Protein AF-A0A1W9YMJ7-F1 (afdb_monomer_lite)

Secondary structure (DSSP, 8-state):
-----HHHHHHHHHHHH----S-SEEEEEETTEEEEEEEPTTSHHHHH-S--TT-EE-EE--TTSPPEE-TT-----

Radius of gyration: 15.4 Å; chains: 1; bounding box: 39×40×29 Å

InterPro domains:
  IPR036034 PDZ superfamily [G3DSA:2.30.42.10] (21-62)
  IPR036034 PDZ superfamily [SSF50156] (5-76)

pLDDT: mean 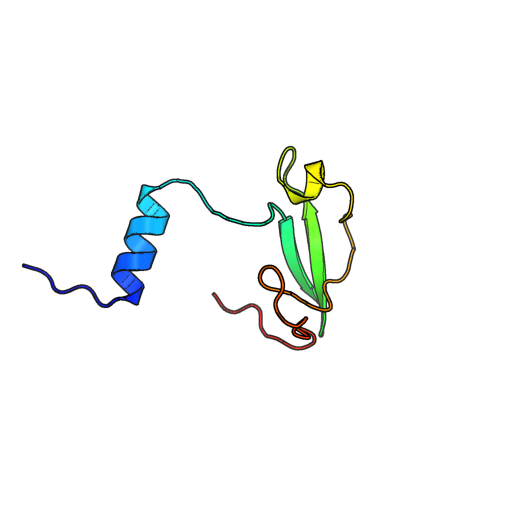75.88, std 11.93, range [43.69, 88.44]

Structure (mmCIF, N/CA/C/O backbone):
data_AF-A0A1W9YMJ7-F1
#
_entry.id   AF-A0A1W9YMJ7-F1
#
loop_
_atom_site.group_PDB
_atom_site.id
_atom_site.type_symbol
_atom_site.label_atom_id
_atom_site.label_alt_id
_atom_site.label_comp_id
_atom_site.label_asym_id
_atom_site.label_entity_id
_atom_site.label_seq_id
_atom_site.pdbx_PDB_ins_code
_atom_site.Cartn_x
_atom_site.Cartn_y
_atom_site.Cartn_z
_atom_site.occupancy
_atom_site.B_iso_or_equiv
_atom_site.auth_seq_id
_atom_site.auth_comp_id
_atom_site.auth_asym_id
_atom_site.auth_atom_id
_atom_site.pdbx_PDB_model_num
ATOM 1 N N . THR A 1 1 ? 27.888 24.792 -8.205 1.00 47.00 1 THR A N 1
ATOM 2 C CA . THR A 1 1 ? 26.483 24.337 -8.259 1.00 47.00 1 THR A CA 1
ATOM 3 C C . THR A 1 1 ? 26.507 22.842 -8.503 1.00 47.00 1 THR 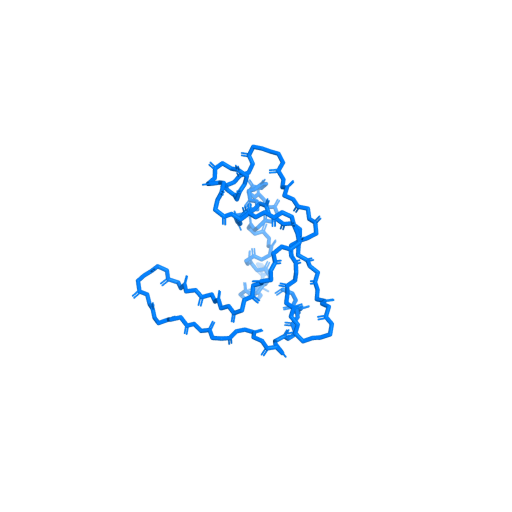A C 1
ATOM 5 O O . THR A 1 1 ? 27.192 22.418 -9.423 1.00 47.00 1 THR A O 1
ATOM 8 N N . GLN A 1 2 ? 25.907 22.034 -7.624 1.00 52.91 2 GLN A N 1
ATOM 9 C CA . GLN A 1 2 ? 25.908 20.573 -7.781 1.00 52.91 2 GLN A CA 1
ATOM 10 C C . GLN A 1 2 ? 24.717 20.158 -8.648 1.00 52.91 2 GLN A C 1
ATOM 12 O O . GLN A 1 2 ? 23.602 20.605 -8.398 1.00 52.91 2 GLN A O 1
ATOM 17 N N . TYR A 1 3 ? 24.972 19.362 -9.683 1.00 56.03 3 TYR A N 1
ATOM 18 C CA . TYR A 1 3 ? 23.944 18.800 -10.555 1.00 56.03 3 TYR A CA 1
ATOM 19 C C . TYR A 1 3 ? 23.450 17.502 -9.909 1.00 56.03 3 TYR A C 1
ATOM 21 O O . TYR A 1 3 ? 24.235 16.568 -9.748 1.00 56.03 3 TYR A O 1
ATOM 29 N N . LEU A 1 4 ? 22.192 17.471 -9.473 1.00 65.94 4 LEU A N 1
ATOM 30 C CA . LEU A 1 4 ? 21.541 16.260 -8.976 1.00 65.94 4 LEU A CA 1
ATOM 31 C C . LEU A 1 4 ? 20.769 15.611 -10.127 1.00 65.94 4 LEU A C 1
ATOM 33 O O . LEU A 1 4 ? 20.051 16.297 -10.852 1.00 65.94 4 LEU A O 1
ATOM 37 N N . SER A 1 5 ? 20.919 14.296 -10.280 1.00 73.50 5 SER A N 1
ATOM 38 C CA . SER A 1 5 ? 20.069 13.497 -11.165 1.00 73.50 5 SER A CA 1
ATOM 39 C C . SER A 1 5 ? 18.598 13.581 -10.718 1.00 73.50 5 SER A C 1
ATOM 41 O O . SER A 1 5 ? 18.368 13.727 -9.514 1.00 73.50 5 SER A O 1
ATOM 43 N N . PRO A 1 6 ? 17.618 13.463 -11.635 1.00 64.88 6 PRO A N 1
ATOM 44 C CA . PRO A 1 6 ? 16.183 13.548 -11.327 1.00 64.88 6 PRO A CA 1
ATOM 45 C C . PRO A 1 6 ? 15.769 12.684 -10.128 1.00 64.88 6 PRO A C 1
ATOM 47 O O . PRO A 1 6 ? 15.143 13.186 -9.200 1.00 64.88 6 PRO A O 1
ATOM 50 N N . ASP A 1 7 ? 16.269 11.448 -10.083 1.00 65.25 7 ASP A N 1
ATOM 51 C CA . ASP A 1 7 ? 15.984 10.470 -9.026 1.00 65.25 7 ASP A CA 1
ATOM 52 C C . ASP A 1 7 ? 16.474 10.923 -7.634 1.00 65.25 7 ASP A C 1
ATOM 54 O O . ASP A 1 7 ? 15.866 10.634 -6.606 1.00 65.25 7 ASP A O 1
ATOM 58 N N . ASN A 1 8 ? 17.579 11.677 -7.575 1.00 65.12 8 ASN A N 1
ATOM 59 C CA . ASN A 1 8 ? 18.121 12.195 -6.315 1.00 65.12 8 ASN A CA 1
ATOM 60 C C . ASN A 1 8 ? 17.400 13.460 -5.841 1.00 65.12 8 ASN A C 1
ATOM 62 O O . ASN A 1 8 ? 17.359 13.715 -4.638 1.00 65.12 8 ASN A O 1
ATOM 66 N N . ALA A 1 9 ? 16.869 14.269 -6.761 1.00 65.25 9 ALA A N 1
ATOM 67 C CA . ALA A 1 9 ? 16.076 15.442 -6.407 1.00 65.25 9 ALA A CA 1
ATOM 68 C C . ALA A 1 9 ? 14.725 15.018 -5.814 1.00 65.25 9 ALA A C 1
ATOM 70 O O . ALA A 1 9 ? 14.331 15.524 -4.767 1.00 65.25 9 ALA A O 1
ATOM 71 N N . GLU A 1 10 ? 14.087 14.015 -6.419 1.00 62.56 10 GLU A N 1
ATOM 72 C CA . GLU A 1 10 ? 12.828 13.447 -5.936 1.00 62.56 10 GLU A CA 1
ATOM 73 C C . GLU A 1 10 ? 13.001 12.813 -4.544 1.00 62.56 10 GLU A C 1
ATOM 75 O O . GLU A 1 10 ? 12.264 13.133 -3.613 1.00 62.56 10 GLU A O 1
ATOM 80 N N . ASN A 1 11 ? 14.072 12.039 -4.335 1.00 59.88 11 ASN A N 1
ATOM 81 C CA . ASN A 1 11 ? 14.405 11.475 -3.020 1.00 59.88 11 ASN A CA 1
ATOM 82 C C . ASN A 1 11 ? 14.715 12.529 -1.934 1.00 59.88 11 ASN A C 1
ATOM 84 O O . ASN A 1 11 ? 14.463 12.292 -0.745 1.00 59.88 11 ASN A O 1
ATOM 88 N N . PHE A 1 12 ? 15.262 13.691 -2.305 1.00 61.56 12 PHE A N 1
ATOM 89 C CA . PHE A 1 12 ? 15.518 14.793 -1.372 1.00 61.56 12 PHE A CA 1
ATOM 90 C C . PHE A 1 12 ? 14.225 15.523 -0.978 1.00 61.56 12 PHE A C 1
ATOM 92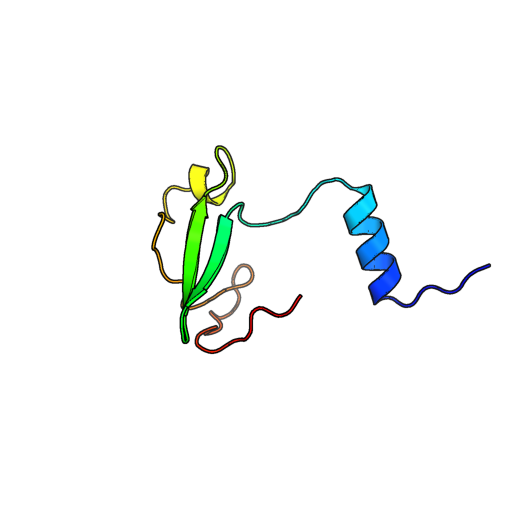 O O . PHE A 1 12 ? 14.015 15.785 0.209 1.00 61.56 12 PHE A O 1
ATOM 99 N N . ASP A 1 13 ? 13.326 15.767 -1.934 1.00 59.56 13 ASP A N 1
ATOM 100 C CA . ASP A 1 13 ? 12.011 16.370 -1.679 1.00 59.56 13 ASP A CA 1
ATOM 101 C C . ASP A 1 13 ? 11.116 15.452 -0.825 1.00 59.56 13 ASP A C 1
ATOM 103 O O . ASP A 1 13 ? 10.440 15.914 0.104 1.00 59.56 13 ASP A O 1
ATOM 107 N N . ILE A 1 14 ? 11.179 14.135 -1.048 1.00 56.41 14 ILE A N 1
ATOM 108 C CA . ILE A 1 14 ? 10.477 13.136 -0.227 1.00 56.41 14 ILE A CA 1
ATOM 109 C C . ILE A 1 14 ? 10.958 13.193 1.232 1.00 56.41 14 ILE A C 1
ATOM 111 O O . ILE A 1 14 ? 10.137 13.208 2.152 1.00 56.41 14 ILE A O 1
ATOM 115 N N . ASN A 1 15 ? 12.271 13.301 1.469 1.00 53.41 15 ASN A N 1
ATOM 116 C CA . ASN A 1 15 ? 12.822 13.414 2.825 1.00 53.41 15 ASN A CA 1
ATOM 117 C C . ASN A 1 15 ? 12.499 14.756 3.507 1.00 53.41 15 ASN A C 1
ATOM 119 O O . ASN A 1 15 ? 12.376 14.801 4.732 1.00 53.41 15 ASN A O 1
ATOM 123 N N . MET A 1 16 ? 12.346 15.847 2.749 1.00 56.06 16 MET A N 1
ATOM 124 C CA . MET A 1 16 ? 12.057 17.176 3.302 1.00 56.06 16 MET A CA 1
ATOM 125 C C . MET A 1 16 ? 10.582 17.410 3.656 1.00 56.06 16 MET A C 1
ATOM 127 O O . MET A 1 16 ? 10.303 18.222 4.540 1.00 56.06 16 MET A O 1
ATOM 131 N N . SER A 1 17 ? 9.634 16.715 3.020 1.00 50.75 17 SER A N 1
ATOM 132 C CA . SER A 1 17 ? 8.195 16.947 3.241 1.00 50.75 17 SER A CA 1
ATOM 133 C C . SER A 1 17 ? 7.621 16.271 4.494 1.00 50.75 17 SER A C 1
ATOM 135 O O . SER A 1 17 ? 6.544 16.659 4.950 1.00 50.75 17 SER A O 1
ATOM 137 N N . LEU A 1 18 ? 8.306 15.263 5.063 1.00 54.09 18 LEU A N 1
ATOM 138 C CA . LEU A 1 18 ? 7.787 14.384 6.134 1.00 54.09 18 LEU A CA 1
ATOM 139 C C . LEU A 1 18 ? 6.404 13.766 5.821 1.00 54.09 18 LEU A C 1
ATOM 141 O O . LEU A 1 18 ? 5.774 13.166 6.695 1.00 54.09 18 LEU A O 1
ATOM 145 N N . SER A 1 19 ? 5.929 13.881 4.580 1.00 55.12 19 SER A N 1
ATOM 146 C CA . SER A 1 19 ? 4.652 13.368 4.115 1.00 55.12 19 SER A CA 1
ATOM 147 C C . SER A 1 19 ? 4.925 12.234 3.146 1.00 55.12 19 SER A C 1
ATOM 149 O O . SER A 1 19 ? 5.050 12.433 1.942 1.00 55.12 19 SER A O 1
ATOM 151 N N . LEU A 1 20 ? 5.023 11.025 3.690 1.00 65.88 20 LEU A N 1
ATOM 152 C CA . LEU A 1 20 ? 4.912 9.826 2.877 1.00 65.88 20 LEU A CA 1
ATOM 153 C C . LEU A 1 20 ? 3.471 9.759 2.351 1.00 65.88 20 LEU A C 1
ATOM 155 O O . LEU A 1 20 ? 2.547 9.416 3.095 1.00 65.88 20 LEU A O 1
ATOM 159 N N . GLU A 1 21 ? 3.270 10.142 1.093 1.00 68.88 21 GLU A N 1
ATOM 160 C CA . GLU A 1 21 ? 1.985 9.996 0.419 1.00 68.88 21 GLU A CA 1
ATOM 161 C C . GLU A 1 21 ? 1.774 8.521 0.060 1.00 68.88 21 GLU A C 1
ATOM 163 O O . GLU A 1 21 ? 2.592 7.890 -0.602 1.00 68.88 21 GLU A O 1
ATOM 168 N N . GLY A 1 22 ? 0.687 7.932 0.554 1.00 75.31 22 GLY A N 1
ATOM 169 C CA . GLY A 1 22 ? 0.401 6.524 0.326 1.00 75.31 22 GLY A CA 1
ATOM 170 C C . GLY A 1 22 ? -0.886 6.066 0.996 1.00 75.31 22 GLY A C 1
ATOM 171 O O . GLY A 1 22 ? -1.592 6.825 1.661 1.00 75.31 22 GLY A O 1
ATOM 172 N N . ILE A 1 23 ? -1.192 4.778 0.849 1.00 77.69 23 ILE A N 1
ATOM 173 C CA . ILE A 1 23 ? -2.445 4.194 1.351 1.00 77.69 23 ILE A CA 1
ATOM 174 C C . ILE A 1 23 ? -2.454 3.976 2.874 1.00 77.69 23 ILE A C 1
ATOM 176 O O . ILE A 1 23 ? -3.509 3.732 3.461 1.00 77.69 23 ILE A O 1
ATOM 180 N N . GLY A 1 24 ? -1.300 4.086 3.542 1.00 83.88 24 GLY A N 1
ATOM 181 C CA . GLY A 1 24 ? -1.176 3.848 4.983 1.00 83.88 24 GLY A CA 1
ATOM 182 C C . GLY A 1 24 ? -1.316 2.370 5.356 1.00 83.88 24 GLY A C 1
ATOM 183 O O . GLY A 1 24 ? -2.005 2.032 6.319 1.00 83.88 24 GLY A O 1
ATOM 184 N N . ALA A 1 25 ? -0.683 1.484 4.588 1.00 84.25 25 ALA A N 1
ATOM 185 C CA . ALA A 1 25 ? -0.656 0.048 4.833 1.00 84.25 25 ALA A CA 1
ATOM 186 C C . ALA A 1 25 ? 0.777 -0.482 4.715 1.00 84.25 25 ALA A C 1
ATOM 188 O O . ALA A 1 25 ? 1.552 -0.022 3.883 1.00 84.25 25 ALA A O 1
ATOM 189 N N . VAL A 1 26 ? 1.113 -1.454 5.556 1.00 85.94 26 VAL A N 1
ATOM 190 C CA . VAL A 1 26 ? 2.344 -2.236 5.461 1.00 85.94 26 VAL A CA 1
ATOM 191 C C . VAL A 1 26 ? 2.040 -3.450 4.602 1.00 85.94 26 VAL A C 1
ATOM 193 O O . VAL A 1 26 ? 1.190 -4.275 4.960 1.00 85.94 26 VAL A O 1
ATOM 196 N N . LEU A 1 27 ? 2.732 -3.529 3.473 1.00 87.25 27 LEU A N 1
ATOM 197 C CA . LEU A 1 27 ? 2.597 -4.591 2.492 1.00 87.25 27 LEU A CA 1
ATOM 198 C C . LEU A 1 27 ? 3.756 -5.574 2.630 1.00 87.25 27 LEU A C 1
ATOM 200 O O . LEU A 1 27 ? 4.858 -5.204 3.030 1.00 87.25 27 LEU A O 1
ATOM 204 N N . GLN A 1 28 ? 3.495 -6.830 2.301 1.00 85.44 28 GLN A N 1
ATOM 205 C CA . GLN A 1 28 ? 4.503 -7.873 2.221 1.00 85.44 28 GLN A CA 1
ATOM 206 C C . GLN A 1 28 ? 4.225 -8.729 0.998 1.00 85.44 28 GLN A C 1
ATOM 208 O O . GLN A 1 28 ? 3.089 -9.148 0.778 1.00 85.44 28 GLN A O 1
ATOM 213 N N . SER A 1 29 ? 5.267 -9.016 0.231 1.00 82.94 29 SER A N 1
ATOM 214 C CA . SER A 1 29 ? 5.201 -10.012 -0.832 1.00 82.94 29 SER A CA 1
ATOM 215 C C . SER A 1 29 ? 5.200 -11.407 -0.217 1.00 82.94 29 SER A C 1
ATOM 217 O O . SER A 1 29 ? 6.104 -11.754 0.546 1.00 82.94 29 SER A O 1
ATOM 219 N N . ASP A 1 30 ? 4.184 -12.199 -0.533 1.00 81.69 30 ASP A N 1
ATOM 220 C CA . ASP A 1 30 ? 4.087 -13.609 -0.168 1.00 81.69 30 ASP A CA 1
ATOM 221 C C . ASP A 1 30 ? 3.868 -14.430 -1.443 1.00 81.69 30 ASP A C 1
ATOM 223 O O . ASP A 1 30 ? 2.810 -14.359 -2.079 1.00 81.69 30 ASP A O 1
ATOM 227 N N . ASN A 1 31 ? 4.903 -15.185 -1.818 1.00 78.50 31 ASN A N 1
ATOM 228 C CA . ASN A 1 31 ? 5.032 -15.907 -3.084 1.00 78.50 31 ASN A CA 1
ATOM 229 C C . ASN A 1 31 ? 4.847 -14.982 -4.301 1.00 78.50 31 ASN A C 1
ATOM 231 O O . ASN A 1 31 ? 5.793 -14.304 -4.689 1.00 78.50 31 ASN A O 1
ATOM 235 N N . ASP A 1 32 ? 3.629 -14.916 -4.841 1.00 81.06 32 ASP A N 1
ATOM 236 C CA . ASP A 1 32 ? 3.270 -14.155 -6.045 1.00 81.06 32 ASP A CA 1
ATOM 237 C C . ASP A 1 32 ? 2.272 -13.018 -5.766 1.00 81.06 32 ASP A C 1
ATOM 239 O O . ASP A 1 32 ? 1.891 -12.282 -6.677 1.00 81.06 32 ASP A O 1
ATOM 243 N N . TYR A 1 33 ? 1.819 -12.869 -4.516 1.00 82.62 33 TYR A N 1
ATOM 244 C CA . TYR A 1 33 ? 0.800 -11.892 -4.137 1.00 82.62 33 TYR A CA 1
ATOM 245 C C . TYR A 1 33 ? 1.331 -10.886 -3.127 1.00 82.62 33 TYR A C 1
ATOM 247 O O . TYR A 1 33 ? 2.051 -11.223 -2.186 1.00 82.62 33 TYR A O 1
ATOM 255 N N . VAL A 1 34 ? 0.879 -9.645 -3.265 1.00 85.88 34 VAL A N 1
ATOM 256 C CA . VAL A 1 34 ? 1.116 -8.603 -2.270 1.00 85.88 34 VAL A CA 1
ATOM 257 C C . VAL A 1 34 ? 0.025 -8.692 -1.206 1.00 85.88 34 VAL A C 1
ATOM 259 O O . VAL A 1 34 ? -1.162 -8.542 -1.499 1.00 85.88 34 VAL A O 1
ATOM 262 N N . LYS A 1 35 ? 0.408 -8.957 0.041 1.00 88.44 35 LYS A N 1
ATOM 263 C CA . LYS A 1 35 ? -0.498 -9.089 1.187 1.00 88.44 35 LYS A CA 1
ATOM 264 C C . LYS A 1 35 ? -0.403 -7.879 2.109 1.00 88.44 35 LYS A C 1
ATOM 266 O O . LYS A 1 35 ? 0.683 -7.384 2.403 1.00 88.44 35 LYS A O 1
ATOM 271 N N . VAL A 1 36 ? -1.542 -7.450 2.645 1.00 87.69 36 VAL A N 1
ATOM 272 C CA . VAL A 1 36 ? -1.603 -6.421 3.691 1.00 87.69 36 VAL A CA 1
ATOM 273 C C . VAL A 1 36 ? -1.315 -7.051 5.056 1.00 87.69 36 VAL A C 1
ATOM 275 O O . VAL A 1 36 ? -2.129 -7.810 5.587 1.00 87.69 36 VAL A O 1
ATOM 278 N N . VAL A 1 37 ? -0.167 -6.728 5.654 1.00 87.88 37 VAL A N 1
ATOM 279 C CA . VAL A 1 37 ? 0.255 -7.259 6.967 1.00 87.88 37 VAL A CA 1
ATOM 280 C C . VAL A 1 37 ? -0.291 -6.422 8.110 1.00 87.88 37 VAL A C 1
ATOM 282 O O . VAL A 1 37 ? -0.678 -6.948 9.153 1.00 87.88 37 VAL A O 1
ATOM 285 N N . ARG A 1 38 ? -0.311 -5.101 7.936 1.00 86.06 38 ARG A N 1
ATOM 286 C CA . ARG A 1 38 ? -0.779 -4.174 8.965 1.00 86.06 38 ARG A CA 1
ATOM 287 C C . ARG A 1 38 ? -1.316 -2.904 8.334 1.00 86.06 38 ARG A C 1
ATOM 289 O O . ARG A 1 38 ? -0.686 -2.335 7.454 1.00 86.06 38 ARG A O 1
ATOM 296 N N . LEU A 1 39 ? -2.436 -2.416 8.847 1.00 84.56 39 LEU A N 1
ATOM 297 C CA . LEU A 1 39 ? -2.957 -1.094 8.515 1.00 84.56 39 LEU A CA 1
ATOM 298 C C . LEU A 1 39 ? -2.434 -0.067 9.521 1.00 84.56 39 LEU A C 1
ATOM 300 O O . LEU A 1 39 ? -2.385 -0.338 10.723 1.00 84.56 39 LEU A O 1
ATOM 304 N N . VAL A 1 40 ? -2.041 1.111 9.043 1.00 83.75 40 VAL A N 1
ATOM 305 C CA . VAL A 1 40 ? -1.649 2.220 9.916 1.00 83.75 40 VAL A CA 1
ATOM 306 C C . VAL A 1 40 ? -2.916 2.798 10.562 1.00 83.75 40 VAL A C 1
ATOM 308 O O . VAL A 1 40 ? -3.850 3.173 9.843 1.00 83.75 40 VAL A O 1
ATOM 311 N N . PRO A 1 41 ? -2.986 2.888 11.904 1.00 81.62 41 PRO A N 1
ATOM 312 C CA . PRO A 1 41 ? -4.124 3.492 12.591 1.00 81.62 41 PRO A CA 1
ATOM 313 C C . PRO A 1 41 ? -4.351 4.929 12.110 1.00 81.62 41 PRO A C 1
ATOM 315 O O . PRO A 1 41 ? -3.400 5.688 11.960 1.00 81.62 41 PRO A O 1
ATOM 318 N N . ALA A 1 42 ? -5.608 5.300 11.855 1.00 82.94 42 ALA A N 1
ATOM 319 C CA . ALA A 1 42 ? -6.002 6.592 11.274 1.00 82.94 42 ALA A CA 1
ATOM 320 C C . ALA A 1 42 ? -5.464 6.903 9.854 1.00 82.94 42 ALA A C 1
ATOM 322 O O . ALA A 1 42 ? -5.731 7.995 9.338 1.00 82.94 42 ALA A O 1
ATOM 323 N N . GLY A 1 43 ? -4.795 5.950 9.195 1.00 81.50 43 GLY A N 1
ATOM 324 C CA . GLY A 1 43 ? -4.399 6.046 7.791 1.00 81.50 43 GLY A CA 1
ATOM 325 C C . GLY A 1 43 ? -5.585 5.920 6.819 1.00 81.50 43 GLY A C 1
ATOM 326 O O . GLY A 1 43 ? -6.664 5.462 7.216 1.00 81.50 43 GLY A O 1
ATOM 327 N N . PRO A 1 44 ? -5.415 6.303 5.541 1.00 84.19 44 PRO A N 1
ATOM 328 C CA . PRO A 1 44 ? -6.470 6.231 4.527 1.00 84.19 44 PRO A CA 1
ATOM 329 C C . PRO A 1 44 ? -7.092 4.834 4.384 1.00 84.19 44 PRO A C 1
ATOM 331 O O . PRO A 1 44 ? -8.317 4.717 4.381 1.00 84.19 44 PRO A O 1
ATOM 334 N N . ALA A 1 45 ? -6.280 3.771 4.363 1.00 84.06 45 ALA A N 1
ATOM 335 C CA . ALA A 1 45 ? -6.765 2.393 4.263 1.00 84.06 45 ALA A CA 1
ATOM 336 C C . ALA A 1 45 ? -7.586 1.950 5.489 1.00 84.06 45 AL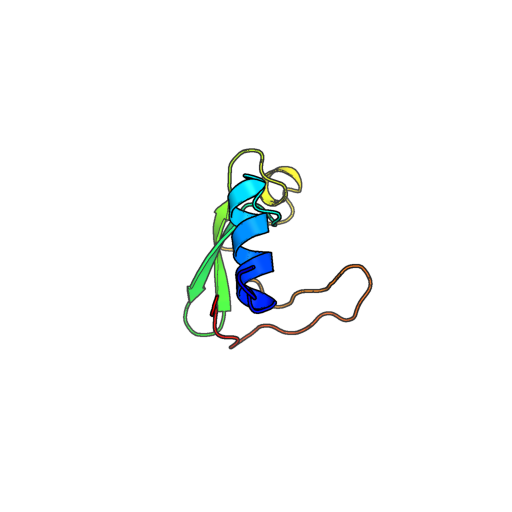A A C 1
ATOM 338 O O . ALA A 1 45 ? -8.603 1.278 5.346 1.00 84.06 45 ALA A O 1
ATOM 339 N N . ALA A 1 46 ? -7.210 2.385 6.696 1.00 82.69 46 ALA A N 1
ATOM 340 C CA . ALA A 1 46 ? -7.991 2.106 7.903 1.00 82.69 46 ALA A CA 1
ATOM 341 C C . ALA A 1 46 ? -9.305 2.910 7.947 1.00 82.69 46 ALA A C 1
ATOM 343 O O . ALA A 1 46 ? -10.327 2.413 8.422 1.00 82.69 46 ALA A O 1
ATOM 344 N N . LYS A 1 47 ? -9.296 4.155 7.449 1.00 83.50 47 LYS A N 1
ATOM 345 C CA . LYS A 1 47 ? -10.485 5.019 7.375 1.00 83.50 47 LYS A CA 1
ATOM 346 C C . LYS A 1 47 ? -11.485 4.551 6.322 1.00 83.50 47 LYS A C 1
ATOM 348 O O . LYS A 1 47 ? -12.685 4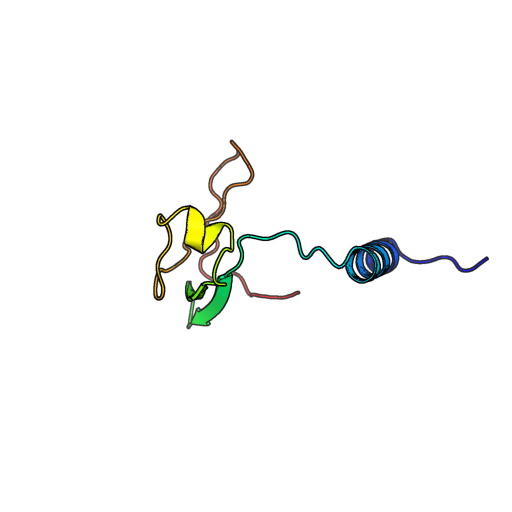.669 6.558 1.00 83.50 47 LYS A O 1
ATOM 353 N N . SER A 1 48 ? -11.011 4.023 5.192 1.00 82.38 48 SER A N 1
ATOM 354 C CA . SER A 1 48 ? -11.888 3.533 4.124 1.00 82.38 48 SER A CA 1
ATOM 355 C C . SER A 1 48 ? -12.661 2.279 4.539 1.00 82.38 48 SER A C 1
ATOM 357 O O . SER A 1 48 ? -13.767 2.080 4.044 1.00 82.38 48 SER A O 1
ATOM 359 N N . LYS A 1 49 ? -12.106 1.452 5.445 1.00 80.44 49 LYS A N 1
ATOM 360 C CA . LYS A 1 49 ? -12.645 0.144 5.884 1.00 80.44 49 LYS A CA 1
ATOM 361 C C . LYS A 1 49 ? -12.908 -0.856 4.749 1.00 80.44 49 LYS A C 1
ATOM 363 O O . LYS A 1 49 ? -13.521 -1.891 4.981 1.00 80.44 49 LYS A O 1
ATOM 368 N N . GLN A 1 50 ? -12.462 -0.545 3.536 1.00 81.19 50 GLN A N 1
ATOM 369 C CA . GLN A 1 50 ? -12.598 -1.411 2.364 1.00 81.19 50 GLN A CA 1
ATOM 370 C C . GLN A 1 50 ? -11.460 -2.428 2.273 1.00 81.19 50 GLN A C 1
ATOM 372 O O . GLN A 1 50 ? -11.573 -3.397 1.534 1.00 81.19 50 GLN A O 1
ATOM 377 N N . ILE A 1 51 ? -10.375 -2.189 3.011 1.00 82.56 51 ILE A N 1
ATOM 378 C CA . ILE A 1 51 ? -9.188 -3.034 3.042 1.00 82.56 51 ILE A CA 1
ATOM 379 C C . ILE A 1 51 ? -8.996 -3.498 4.482 1.00 82.56 51 ILE A C 1
ATOM 381 O O . ILE A 1 51 ? -9.033 -2.684 5.411 1.00 82.56 51 ILE A O 1
ATOM 385 N N . ALA A 1 52 ? -8.792 -4.796 4.662 1.00 83.81 52 ALA A N 1
ATOM 386 C CA . ALA A 1 52 ? -8.540 -5.431 5.942 1.00 83.81 52 ALA A CA 1
ATOM 387 C C . ALA A 1 52 ? -7.143 -6.060 5.997 1.00 83.81 52 ALA A C 1
ATOM 389 O O . ALA A 1 52 ? -6.467 -6.300 4.994 1.00 83.81 52 ALA A O 1
ATOM 390 N N . THR A 1 53 ? -6.697 -6.345 7.218 1.00 83.94 53 THR A N 1
ATOM 391 C CA . THR A 1 53 ? -5.486 -7.135 7.429 1.00 83.94 53 THR A CA 1
ATOM 392 C C . THR A 1 53 ? -5.676 -8.535 6.842 1.00 83.94 53 THR A C 1
ATOM 394 O O . THR A 1 53 ? -6.684 -9.184 7.109 1.00 83.94 53 THR A O 1
ATOM 397 N N . SER A 1 54 ? -4.664 -9.035 6.132 1.00 85.44 54 SER A N 1
ATOM 398 C CA . SER A 1 54 ? -4.653 -10.289 5.362 1.00 85.44 54 SER A CA 1
ATOM 399 C C . SER A 1 54 ? -5.324 -10.275 3.992 1.00 85.44 54 SER A C 1
ATOM 401 O O . SER A 1 54 ? -5.322 -11.319 3.335 1.00 85.44 54 SER A O 1
ATOM 403 N N . ASP A 1 55 ? -5.797 -9.124 3.519 1.00 88.19 55 ASP A N 1
ATOM 404 C CA . ASP A 1 55 ? -6.233 -9.000 2.131 1.00 88.19 55 ASP A CA 1
ATOM 405 C C . ASP A 1 55 ? -5.055 -9.111 1.159 1.00 88.19 55 ASP A C 1
ATOM 407 O O . ASP A 1 55 ? -3.908 -8.770 1.477 1.00 88.19 55 ASP A O 1
ATOM 411 N N . LYS A 1 56 ? -5.365 -9.609 -0.041 1.00 86.81 56 LYS A N 1
ATOM 412 C CA . LYS A 1 56 ? -4.430 -9.747 -1.157 1.00 86.81 56 LYS A CA 1
ATOM 413 C C . LYS A 1 56 ? -4.722 -8.677 -2.198 1.00 86.81 56 LYS A C 1
ATOM 415 O O . LYS A 1 56 ? -5.856 -8.547 -2.654 1.00 86.81 56 LYS A O 1
ATOM 420 N N . ILE A 1 57 ? -3.691 -7.938 -2.579 1.00 85.62 57 ILE A N 1
ATOM 421 C CA . ILE A 1 57 ? -3.741 -6.939 -3.639 1.00 85.62 57 ILE A CA 1
ATOM 422 C C . ILE A 1 57 ? -3.390 -7.654 -4.942 1.00 85.62 57 ILE A C 1
ATOM 424 O O . ILE A 1 57 ? -2.271 -8.130 -5.113 1.00 85.62 57 ILE A O 1
ATOM 428 N N . I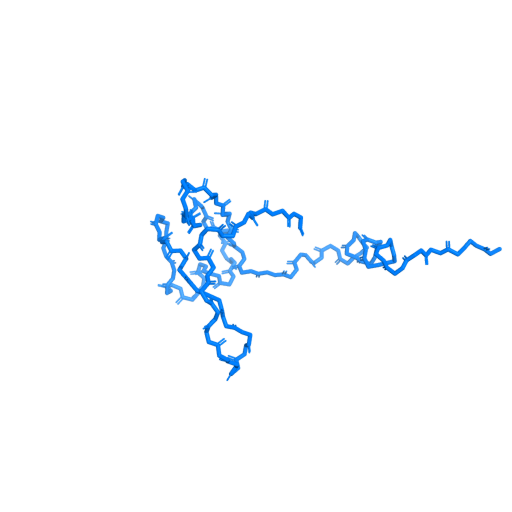LE A 1 58 ? -4.381 -7.760 -5.826 1.00 86.94 58 ILE A N 1
ATOM 429 C CA . ILE A 1 58 ? -4.253 -8.391 -7.149 1.00 86.94 58 ILE A CA 1
ATOM 430 C C . ILE A 1 58 ? -4.151 -7.362 -8.276 1.00 86.94 58 ILE A C 1
ATOM 432 O O . ILE A 1 58 ? -3.734 -7.692 -9.373 1.00 86.94 58 ILE A O 1
ATOM 436 N N . GLY A 1 59 ? -4.520 -6.107 -8.023 1.00 86.38 59 GLY A N 1
ATOM 437 C CA . GLY A 1 59 ? -4.464 -5.071 -9.040 1.00 86.38 59 GLY A CA 1
ATOM 438 C C . GLY A 1 59 ? -4.456 -3.674 -8.447 1.00 86.38 59 GLY A C 1
ATOM 439 O O . GLY A 1 59 ? -4.971 -3.445 -7.349 1.00 86.38 59 GLY A O 1
ATOM 440 N N . VAL A 1 60 ? -3.867 -2.741 -9.187 1.00 86.44 60 VAL A N 1
ATOM 441 C CA . VAL A 1 60 ? -3.786 -1.320 -8.843 1.00 86.44 60 VAL A CA 1
ATOM 442 C C . VAL A 1 60 ? -4.311 -0.508 -10.022 1.00 86.44 60 VAL A C 1
ATOM 444 O O . VAL A 1 60 ? -4.018 -0.806 -11.176 1.00 86.44 60 VAL A O 1
ATOM 447 N N . ALA A 1 61 ? -5.100 0.524 -9.737 1.00 86.06 61 ALA A N 1
ATOM 448 C CA . ALA A 1 61 ? -5.591 1.460 -10.742 1.00 86.06 61 ALA A CA 1
ATOM 449 C C . ALA A 1 61 ? -5.223 2.888 -10.330 1.00 86.06 61 ALA A C 1
ATOM 451 O O . ALA A 1 61 ? -5.430 3.282 -9.181 1.00 86.06 61 ALA A O 1
ATOM 452 N N . GLN A 1 62 ? -4.697 3.669 -11.273 1.00 82.88 62 GLN A N 1
ATOM 453 C CA . GLN A 1 62 ? -4.404 5.086 -11.066 1.00 82.88 62 GLN A CA 1
ATOM 454 C C . GLN A 1 62 ? -5.633 5.919 -11.459 1.00 82.88 62 GLN A C 1
ATOM 456 O O . GLN A 1 62 ? -5.933 6.116 -12.639 1.00 82.88 62 GLN A O 1
ATOM 461 N N . GLY A 1 63 ? -6.395 6.382 -10.465 1.00 82.31 63 GLY A N 1
ATOM 462 C CA . GLY A 1 63 ? -7.597 7.193 -10.678 1.00 82.31 63 GLY A CA 1
ATOM 463 C C . GLY A 1 63 ? -8.712 6.441 -11.416 1.00 82.31 63 GLY A C 1
ATOM 464 O O . GLY A 1 63 ? -9.303 5.515 -10.871 1.00 82.31 63 GLY A O 1
ATOM 465 N N . LYS A 1 64 ? -9.034 6.873 -12.644 1.00 82.88 64 LYS A N 1
ATOM 466 C CA . LYS A 1 64 ? -10.016 6.219 -13.539 1.00 82.88 64 LYS A CA 1
ATOM 467 C C . LYS A 1 64 ? -9.358 5.399 -14.659 1.00 82.88 64 LYS A C 1
ATOM 469 O O . LYS A 1 64 ? -10.021 5.085 -15.644 1.00 82.88 64 LYS A O 1
ATOM 474 N N . GLY A 1 65 ? -8.058 5.135 -14.551 1.00 83.50 65 GLY A N 1
ATOM 475 C CA . GLY A 1 65 ? -7.326 4.315 -15.511 1.00 83.50 65 GLY A CA 1
ATOM 476 C C . GLY A 1 65 ? -7.737 2.844 -15.476 1.00 83.50 65 GLY A C 1
ATOM 477 O O . GLY A 1 65 ? -8.552 2.420 -14.655 1.00 83.50 65 GLY A O 1
ATOM 478 N N . GLU A 1 66 ? -7.146 2.063 -16.376 1.00 83.50 66 GLU A N 1
ATOM 479 C CA . GLU A 1 66 ? -7.316 0.612 -16.383 1.00 83.50 66 GLU A CA 1
ATOM 480 C C . GLU A 1 66 ? -6.692 -0.015 -15.131 1.00 83.50 66 GLU A C 1
ATOM 482 O O . GLU A 1 66 ? -5.682 0.459 -14.604 1.00 83.50 66 GLU A O 1
ATOM 487 N N . MET A 1 67 ? -7.326 -1.079 -14.636 1.00 85.56 67 MET A N 1
ATOM 488 C CA . MET A 1 67 ? -6.782 -1.865 -13.537 1.00 85.56 67 MET A CA 1
ATOM 489 C C . MET A 1 67 ? -5.608 -2.681 -14.064 1.00 85.56 67 MET A C 1
ATOM 491 O O . MET A 1 67 ? -5.780 -3.526 -14.942 1.00 85.56 67 MET A O 1
ATOM 495 N N . VAL A 1 68 ? -4.425 -2.421 -13.522 1.00 86.00 68 VAL A N 1
ATOM 496 C CA . VAL A 1 68 ? -3.211 -3.163 -13.844 1.00 86.00 68 VAL A CA 1
ATOM 497 C C . VAL A 1 68 ? -3.090 -4.316 -12.862 1.00 86.00 68 VAL A C 1
ATOM 499 O O . VAL A 1 68 ? -3.138 -4.100 -11.650 1.00 86.00 68 VAL A O 1
ATOM 502 N N . ASP A 1 69 ? -2.948 -5.529 -13.388 1.00 84.62 69 ASP A N 1
ATOM 503 C CA . ASP A 1 69 ? -2.640 -6.715 -12.593 1.00 84.62 69 ASP A CA 1
ATOM 504 C C . ASP A 1 69 ? -1.192 -6.628 -12.087 1.00 84.62 69 ASP A C 1
ATOM 506 O O . ASP A 1 69 ? -0.260 -6.427 -12.869 1.00 84.62 69 ASP A O 1
ATOM 510 N N . VAL A 1 70 ? -1.028 -6.746 -10.770 1.00 79.94 70 VAL A N 1
ATOM 511 C CA . VAL A 1 70 ? 0.272 -6.665 -10.081 1.00 79.94 70 VAL A CA 1
ATOM 512 C C . VAL A 1 70 ? 0.714 -8.013 -9.505 1.00 79.94 70 VAL A C 1
ATOM 514 O O . VAL A 1 70 ? 1.676 -8.078 -8.738 1.00 79.94 70 VAL A O 1
ATOM 517 N N . VAL A 1 71 ? 0.030 -9.107 -9.847 1.00 79.94 71 VAL A N 1
ATOM 518 C CA . VAL A 1 71 ? 0.432 -10.460 -9.448 1.00 79.94 71 VAL A CA 1
ATOM 519 C C . VAL A 1 71 ? 1.801 -10.787 -10.059 1.00 79.94 71 VAL A C 1
ATOM 521 O O . VAL A 1 71 ? 2.026 -10.636 -11.259 1.00 79.94 71 VAL A O 1
ATOM 524 N N . GLY A 1 72 ? 2.746 -11.215 -9.218 1.00 74.81 72 GLY A N 1
ATOM 525 C CA . GLY A 1 72 ? 4.123 -11.532 -9.613 1.00 74.81 72 GLY A CA 1
ATOM 526 C C . GLY A 1 72 ? 5.046 -10.323 -9.814 1.00 74.81 72 GLY A C 1
ATOM 527 O O . GLY A 1 72 ? 6.201 -10.502 -10.205 1.00 74.81 72 GLY A O 1
ATOM 528 N N . TRP A 1 73 ? 4.583 -9.098 -9.542 1.00 74.81 73 TRP A N 1
ATOM 529 C CA . TRP A 1 73 ? 5.461 -7.929 -9.537 1.00 74.81 73 TRP A CA 1
ATOM 530 C C . TRP A 1 73 ? 6.379 -7.975 -8.314 1.00 74.81 73 TRP A C 1
ATOM 532 O O . TRP A 1 73 ? 5.942 -8.252 -7.193 1.00 74.81 73 TRP A O 1
ATOM 542 N N . ARG A 1 74 ? 7.671 -7.706 -8.525 1.00 68.38 74 ARG A N 1
ATOM 543 C CA . ARG A 1 74 ? 8.608 -7.549 -7.410 1.00 68.38 74 ARG A CA 1
ATOM 544 C C . ARG A 1 74 ? 8.299 -6.231 -6.700 1.00 68.38 74 ARG A C 1
ATOM 546 O O . ARG A 1 74 ? 8.073 -5.218 -7.356 1.00 68.38 74 ARG A O 1
ATOM 553 N N . LEU A 1 75 ? 8.260 -6.267 -5.367 1.00 66.31 75 LEU A N 1
ATOM 554 C CA . LEU A 1 75 ? 8.254 -5.051 -4.555 1.00 66.31 75 LEU A CA 1
ATOM 555 C C . LEU A 1 75 ? 9.694 -4.529 -4.516 1.00 66.31 75 LEU A C 1
ATOM 557 O O . LEU A 1 75 ? 10.437 -4.873 -3.599 1.00 66.31 75 LEU A O 1
ATOM 561 N N . ASP A 1 76 ? 10.078 -3.746 -5.519 1.00 66.19 76 ASP A N 1
ATOM 562 C CA . ASP A 1 76 ? 11.388 -3.101 -5.573 1.00 66.19 76 ASP A CA 1
ATOM 563 C C . ASP A 1 76 ? 11.177 -1.566 -5.620 1.00 66.19 76 ASP A C 1
ATOM 565 O O . ASP A 1 76 ? 10.458 -1.093 -6.497 1.00 66.19 76 ASP A O 1
ATOM 569 N N . GLU A 1 77 ? 11.760 -0.886 -4.613 1.00 43.69 77 GLU A N 1
ATOM 570 C CA . GLU A 1 77 ? 11.844 0.565 -4.262 1.00 43.69 77 GLU A CA 1
ATOM 571 C C . GLU A 1 77 ? 10.687 1.529 -4.591 1.00 43.69 77 GLU A C 1
ATOM 573 O O . GLU A 1 77 ? 10.535 1.966 -5.752 1.00 43.69 77 GLU A O 1
#

Organism: NCBI:txid1265311

Sequence (77 aa):
TQYLSPDNAENFDINMSLSLEGIGAVLQSDNDYVKVVRLVPAGPAAKSKQIATSDKIIGVAQGKGEMVDVVGWRLDE

Foldseek 3Di:
DDDDDPVVVVVVVCVVPVDPDDQQFDWDDDPFWIFTQDHHVVGNVVVVVPDDHGDTDQWDDDDPHDTHGRGNPDPDD